Protein AF-A0A9X5X982-F1 (afdb_monomer_lite)

Structure (mmCIF, N/CA/C/O backbone):
data_AF-A0A9X5X982-F1
#
_entry.id   AF-A0A9X5X982-F1
#
loop_
_atom_site.group_PDB
_atom_site.id
_atom_site.type_symbol
_atom_site.label_atom_id
_atom_site.label_alt_id
_atom_site.label_comp_id
_atom_site.label_asym_id
_atom_site.label_entity_id
_atom_site.label_seq_id
_atom_site.pdbx_PDB_ins_code
_atom_site.Cartn_x
_atom_site.Cartn_y
_atom_site.Cartn_z
_atom_site.occupancy
_atom_site.B_iso_or_equiv
_atom_site.auth_seq_id
_atom_site.auth_comp_id
_atom_site.auth_asym_id
_atom_site.auth_atom_id
_atom_site.pdbx_PDB_model_num
ATOM 1 N N . VAL A 1 1 ? -2.974 11.454 -30.178 1.00 49.78 1 VAL A N 1
ATOM 2 C CA . VAL A 1 1 ? -2.370 10.215 -29.616 1.00 49.78 1 VAL A CA 1
ATOM 3 C C . VAL A 1 1 ? -1.979 10.365 -28.136 1.00 49.78 1 VAL A C 1
ATOM 5 O O . VAL A 1 1 ? -2.433 9.548 -27.348 1.00 49.78 1 VAL A O 1
ATOM 8 N N . GLN A 1 2 ? -1.262 11.426 -27.717 1.00 39.47 2 GLN A N 1
ATOM 9 C CA . GLN A 1 2 ? -0.908 11.696 -26.298 1.00 39.47 2 GLN A CA 1
ATOM 10 C C . GLN A 1 2 ? -2.099 11.693 -25.330 1.00 39.47 2 GLN A C 1
ATOM 12 O O . GLN A 1 2 ? -2.073 11.005 -24.313 1.00 39.47 2 GLN A O 1
ATOM 17 N N . ALA A 1 3 ? -3.168 12.420 -25.667 1.00 48.53 3 ALA A N 1
ATOM 18 C CA . ALA A 1 3 ? -4.364 12.490 -24.831 1.00 48.53 3 ALA A CA 1
ATOM 19 C C . ALA A 1 3 ? -5.040 11.118 -24.659 1.00 48.53 3 ALA A C 1
ATOM 21 O O . ALA A 1 3 ? -5.531 10.812 -23.581 1.00 48.53 3 ALA A O 1
ATOM 22 N N . GLY A 1 4 ? -4.995 10.254 -25.680 1.00 51.66 4 GLY A N 1
ATOM 23 C CA . GLY A 1 4 ? -5.588 8.915 -25.629 1.00 51.66 4 GLY A CA 1
ATOM 24 C C . GLY A 1 4 ? -4.894 7.990 -24.630 1.00 51.66 4 GLY A C 1
ATOM 25 O O . GLY A 1 4 ? -5.562 7.221 -23.950 1.00 51.66 4 GLY A O 1
ATOM 26 N N . VAL A 1 5 ? -3.572 8.113 -24.475 1.00 56.22 5 VAL A N 1
ATOM 27 C CA . VAL A 1 5 ? -2.793 7.314 -23.515 1.00 56.22 5 VAL A CA 1
ATOM 28 C C . VAL A 1 5 ? -2.988 7.822 -22.086 1.00 56.22 5 VAL A C 1
ATOM 30 O O . VAL A 1 5 ? -3.159 7.014 -21.180 1.00 56.22 5 VAL A O 1
ATOM 33 N N . TYR A 1 6 ? -3.057 9.142 -21.874 1.00 53.97 6 TYR A N 1
ATOM 34 C CA . TYR A 1 6 ? -3.416 9.708 -20.566 1.00 53.97 6 TYR A CA 1
ATOM 35 C C . TYR A 1 6 ? -4.839 9.336 -20.157 1.00 53.97 6 TYR A C 1
ATOM 37 O O . TYR A 1 6 ? -5.063 8.914 -19.027 1.00 53.97 6 TYR A O 1
ATOM 45 N N . VAL A 1 7 ? -5.792 9.407 -21.085 1.00 57.50 7 VAL A N 1
ATOM 46 C CA . VAL A 1 7 ? -7.167 8.950 -20.867 1.00 57.50 7 VAL A CA 1
ATOM 47 C C . VAL A 1 7 ? -7.182 7.446 -20.577 1.00 57.50 7 VAL A C 1
ATOM 49 O O . VAL A 1 7 ? -7.829 7.036 -19.622 1.00 57.50 7 VAL A O 1
ATOM 52 N N . ALA A 1 8 ? -6.394 6.631 -21.285 1.00 60.47 8 ALA A N 1
ATOM 53 C CA . ALA A 1 8 ? -6.249 5.198 -21.015 1.00 60.47 8 ALA A CA 1
ATOM 54 C C . ALA A 1 8 ? -5.514 4.870 -19.700 1.00 60.47 8 ALA A C 1
ATOM 56 O O . ALA A 1 8 ? -5.702 3.782 -19.168 1.00 60.47 8 ALA A O 1
ATOM 57 N N . LEU A 1 9 ? -4.715 5.785 -19.145 1.00 57.03 9 LEU A N 1
ATOM 58 C CA . LEU A 1 9 ? -4.083 5.662 -17.822 1.00 57.03 9 LEU A CA 1
ATOM 59 C C . LEU A 1 9 ? -5.005 6.139 -16.688 1.00 57.03 9 LEU A C 1
ATOM 61 O O . LEU A 1 9 ? -4.977 5.579 -15.592 1.00 57.03 9 LEU A O 1
ATOM 65 N N . VAL A 1 10 ? -5.848 7.141 -16.951 1.00 58.56 10 VAL A N 1
ATOM 66 C CA . VAL A 1 10 ? -6.726 7.786 -15.961 1.00 58.56 10 VAL A CA 1
ATOM 67 C C . VAL A 1 10 ? -8.108 7.121 -15.876 1.00 58.56 10 VAL A C 1
ATOM 69 O O . VAL A 1 10 ? -8.631 6.963 -14.772 1.00 58.56 10 VAL A O 1
ATOM 72 N N . LEU A 1 11 ? -8.690 6.641 -16.985 1.00 58.00 11 LEU A N 1
ATOM 73 C CA . LEU A 1 11 ? -9.973 5.913 -16.966 1.00 58.00 11 LEU A CA 1
ATOM 74 C C . LEU A 1 11 ? -9.935 4.669 -16.061 1.00 58.00 11 LEU A C 1
ATOM 76 O O . LEU A 1 11 ? -10.863 4.467 -15.274 1.00 58.00 11 LEU A O 1
ATOM 80 N N . PRO A 1 12 ? -8.878 3.836 -16.100 1.00 56.28 12 PRO A N 1
ATOM 81 C CA . PRO A 1 12 ? -8.792 2.671 -15.227 1.00 56.28 12 PRO A CA 1
ATOM 82 C C . PRO A 1 12 ? -8.626 3.051 -13.751 1.00 56.28 12 PRO A C 1
ATOM 84 O O . PRO A 1 12 ? -9.058 2.301 -12.873 1.00 56.28 12 PRO A O 1
ATOM 87 N N . LEU A 1 13 ? -8.066 4.230 -13.445 1.00 54.53 13 LEU A N 1
ATOM 88 C CA . LEU A 1 13 ? -7.945 4.727 -12.071 1.00 54.53 13 LEU A CA 1
ATOM 89 C C . LEU A 1 13 ? -9.313 5.026 -11.432 1.00 54.53 13 LEU A C 1
ATOM 91 O O . LEU A 1 13 ? -9.450 4.843 -10.222 1.00 54.53 13 LEU A O 1
ATOM 95 N N . LEU A 1 14 ? -10.345 5.367 -12.213 1.00 56.81 14 LEU A N 1
ATOM 96 C CA . LEU A 1 14 ? -11.729 5.477 -11.720 1.00 56.81 14 LEU A CA 1
ATOM 97 C C . LEU A 1 14 ? -12.306 4.101 -11.340 1.00 56.81 14 LEU A C 1
ATOM 99 O O . LEU A 1 14 ? -12.974 3.953 -10.312 1.00 56.81 14 LEU A O 1
ATOM 103 N N . TRP A 1 15 ? -11.961 3.051 -12.095 1.00 57.12 15 TRP A N 1
ATOM 104 C CA . TRP A 1 15 ? -12.369 1.669 -11.804 1.00 57.12 15 TRP A CA 1
ATOM 105 C C . TRP A 1 15 ? -11.482 0.931 -10.804 1.00 57.12 15 TRP A C 1
ATOM 107 O O . TRP A 1 15 ? -11.815 -0.190 -10.386 1.00 57.12 15 TRP A O 1
ATOM 117 N N . ARG A 1 16 ? -10.411 1.585 -10.332 1.00 55.75 16 ARG A N 1
ATOM 118 C CA . ARG A 1 16 ? -9.534 1.097 -9.264 1.00 55.75 16 ARG A CA 1
ATOM 119 C C . ARG A 1 16 ? -10.341 0.563 -8.100 1.00 55.75 16 ARG A C 1
ATOM 121 O O . ARG A 1 16 ? -9.916 -0.413 -7.505 1.00 55.75 16 ARG A O 1
ATOM 128 N N . ARG A 1 17 ? -11.492 1.145 -7.741 1.00 56.59 17 ARG A N 1
ATOM 129 C CA . ARG A 1 17 ? -12.330 0.668 -6.623 1.00 56.59 17 ARG A CA 1
ATOM 130 C C . ARG A 1 17 ? -12.980 -0.707 -6.838 1.00 56.59 17 ARG A C 1
ATOM 132 O O . ARG A 1 17 ? -13.124 -1.407 -5.845 1.00 56.59 17 ARG A O 1
ATOM 139 N N . ARG A 1 18 ? -13.281 -1.141 -8.072 1.00 61.06 18 ARG A N 1
ATOM 140 C CA . ARG A 1 18 ? -13.983 -2.422 -8.322 1.00 61.06 18 ARG A CA 1
ATOM 141 C C . ARG A 1 18 ? -13.125 -3.551 -8.903 1.00 61.06 18 ARG A C 1
ATOM 143 O O . ARG A 1 18 ? -13.415 -4.707 -8.620 1.00 61.06 18 ARG A O 1
ATOM 150 N N . ARG A 1 19 ? -12.086 -3.265 -9.700 1.00 65.31 19 ARG A N 1
ATOM 151 C CA . ARG A 1 19 ? -11.276 -4.306 -10.384 1.00 65.31 19 ARG A CA 1
ATOM 152 C C . ARG A 1 19 ? -9.763 -3.988 -10.342 1.00 65.31 19 ARG A C 1
ATOM 154 O O . ARG A 1 19 ? -9.154 -3.769 -11.385 1.00 65.31 19 ARG A O 1
ATOM 161 N N . PRO A 1 20 ? -9.125 -3.966 -9.156 1.00 65.69 20 PRO A N 1
ATOM 162 C CA . PRO A 1 20 ? -7.722 -3.549 -8.995 1.00 65.69 20 PRO A CA 1
ATOM 163 C C . PRO A 1 20 ? -6.721 -4.377 -9.814 1.00 65.69 20 PRO A C 1
ATOM 165 O O . PRO A 1 20 ? -5.728 -3.834 -10.279 1.00 65.69 20 PRO A O 1
ATOM 168 N N . VAL A 1 21 ? -6.994 -5.670 -10.019 1.00 66.00 21 VAL A N 1
ATOM 169 C CA . VAL A 1 21 ? -6.117 -6.573 -10.783 1.00 66.00 21 VAL A CA 1
ATOM 170 C C . VAL A 1 21 ? -6.161 -6.275 -12.285 1.00 66.00 21 VAL A C 1
ATOM 172 O O . VAL A 1 21 ? -5.119 -6.283 -12.926 1.00 66.00 21 VAL A O 1
ATOM 175 N N . LEU A 1 22 ? -7.335 -5.948 -12.844 1.00 66.31 22 LEU A N 1
ATOM 176 C CA . LEU A 1 22 ? -7.454 -5.578 -14.263 1.00 66.31 22 LEU A CA 1
ATOM 177 C C . LEU A 1 22 ? -6.737 -4.261 -14.556 1.00 66.31 22 LEU A C 1
ATOM 179 O O . LEU A 1 22 ? -6.032 -4.153 -15.551 1.00 66.31 22 LEU A O 1
ATOM 183 N N . VAL A 1 23 ? -6.877 -3.277 -13.664 1.00 68.25 23 VAL A N 1
ATOM 184 C CA . VAL A 1 23 ? -6.164 -1.996 -13.777 1.00 68.25 23 VAL A CA 1
ATOM 185 C C . VAL A 1 23 ? -4.657 -2.220 -13.727 1.00 68.25 23 VAL A C 1
ATOM 187 O O . VAL A 1 23 ? -3.927 -1.639 -14.522 1.00 68.25 23 VAL A O 1
ATOM 190 N N . ALA A 1 24 ? -4.194 -3.102 -12.839 1.00 69.06 24 ALA A N 1
ATOM 191 C CA . ALA A 1 24 ? -2.788 -3.460 -12.782 1.00 69.06 24 ALA A CA 1
ATOM 192 C C . ALA A 1 24 ? -2.301 -4.119 -14.072 1.00 69.06 24 ALA A C 1
ATOM 194 O O . ALA A 1 24 ? -1.297 -3.685 -14.622 1.00 69.06 24 ALA A O 1
ATOM 195 N N . ALA A 1 25 ? -3.044 -5.101 -14.588 1.00 71.56 25 ALA A N 1
ATOM 196 C CA . ALA A 1 25 ? -2.713 -5.771 -15.839 1.00 71.56 25 ALA A CA 1
ATOM 197 C C . ALA A 1 25 ? -2.653 -4.787 -17.018 1.00 71.56 25 ALA A C 1
ATOM 199 O O . ALA A 1 25 ? -1.708 -4.839 -17.796 1.00 71.56 25 ALA A O 1
ATOM 200 N N . LEU A 1 26 ? -3.604 -3.851 -17.117 1.00 73.50 26 LEU A N 1
ATOM 201 C CA . LEU A 1 26 ? -3.623 -2.828 -18.166 1.00 73.50 26 LEU A CA 1
ATOM 202 C C . LEU A 1 26 ? -2.443 -1.859 -18.062 1.00 73.50 26 LEU A C 1
ATOM 204 O O . LEU A 1 26 ? -1.819 -1.557 -19.073 1.00 73.50 26 LEU A O 1
ATOM 208 N N . VAL A 1 27 ? -2.105 -1.392 -16.858 1.00 70.69 27 VAL A N 1
ATOM 209 C CA . VAL A 1 27 ? -0.958 -0.492 -16.654 1.00 70.69 27 VAL A CA 1
ATOM 210 C C . VAL A 1 27 ? 0.360 -1.217 -16.919 1.00 70.69 27 VAL A C 1
ATOM 212 O O . VAL A 1 27 ? 1.247 -0.651 -17.551 1.00 70.69 27 VAL A O 1
ATOM 215 N N . THR A 1 28 ? 0.485 -2.479 -16.503 1.00 72.75 28 THR A N 1
ATOM 216 C CA . THR A 1 28 ? 1.645 -3.311 -16.843 1.00 72.75 28 THR A CA 1
ATOM 217 C C . THR A 1 28 ? 1.727 -3.539 -18.354 1.00 72.75 28 THR A C 1
ATOM 219 O O . THR A 1 28 ? 2.796 -3.366 -18.927 1.00 72.75 28 THR A O 1
ATOM 222 N N . ALA A 1 29 ? 0.617 -3.841 -19.031 1.00 75.00 29 ALA A N 1
ATOM 223 C CA . ALA A 1 29 ? 0.590 -4.006 -20.483 1.00 75.00 29 ALA A CA 1
ATOM 224 C C . ALA A 1 29 ? 0.945 -2.707 -21.224 1.00 75.00 29 ALA A C 1
ATOM 226 O O . ALA A 1 29 ? 1.723 -2.740 -22.171 1.00 75.00 29 ALA A O 1
ATOM 227 N N . ALA A 1 30 ? 0.442 -1.557 -20.768 1.00 72.31 30 ALA A N 1
ATOM 228 C CA . ALA A 1 30 ? 0.783 -0.250 -21.326 1.00 72.31 30 ALA A CA 1
ATOM 229 C C . ALA A 1 30 ? 2.271 0.089 -21.134 1.00 72.31 30 ALA A C 1
ATOM 231 O O . ALA A 1 30 ? 2.897 0.631 -22.043 1.00 72.31 30 ALA A O 1
ATOM 232 N N . PHE A 1 31 ? 2.851 -0.279 -19.987 1.00 72.69 31 PHE A N 1
ATOM 233 C CA . PHE A 1 31 ? 4.284 -0.139 -19.721 1.00 72.69 31 PHE A CA 1
ATOM 234 C C . PHE A 1 31 ? 5.127 -0.961 -20.709 1.00 72.69 31 PHE A C 1
ATOM 236 O O . PHE A 1 31 ? 6.076 -0.446 -21.297 1.00 72.69 31 PHE A O 1
ATOM 243 N N . TRP A 1 32 ? 4.728 -2.208 -20.971 1.00 71.81 32 TRP A N 1
ATOM 244 C CA . TRP A 1 32 ? 5.364 -3.056 -21.983 1.00 71.81 32 TRP A CA 1
ATOM 245 C C . TRP A 1 32 ? 5.145 -2.547 -23.416 1.00 71.81 32 TRP A C 1
ATOM 247 O O . TRP A 1 32 ? 6.067 -2.569 -24.225 1.00 71.81 32 TRP A O 1
ATOM 257 N N . ALA A 1 33 ? 3.958 -2.039 -23.748 1.00 73.06 33 ALA A N 1
ATOM 258 C CA . ALA A 1 33 ? 3.675 -1.482 -25.071 1.00 73.06 33 ALA A CA 1
ATOM 259 C C . ALA A 1 33 ? 4.514 -0.225 -25.360 1.00 73.06 33 ALA A C 1
ATOM 261 O O . ALA A 1 33 ? 4.995 -0.048 -26.479 1.00 73.06 33 ALA A O 1
ATOM 262 N N . GLN A 1 34 ? 4.741 0.620 -24.348 1.00 69.00 34 GLN A N 1
ATOM 263 C CA . GLN A 1 34 ? 5.656 1.758 -24.452 1.00 69.00 34 GLN A CA 1
ATOM 264 C C . GLN A 1 34 ? 7.089 1.296 -24.746 1.00 69.00 34 GLN A C 1
ATOM 266 O O . GLN A 1 34 ? 7.767 1.908 -25.570 1.00 69.00 34 GLN A O 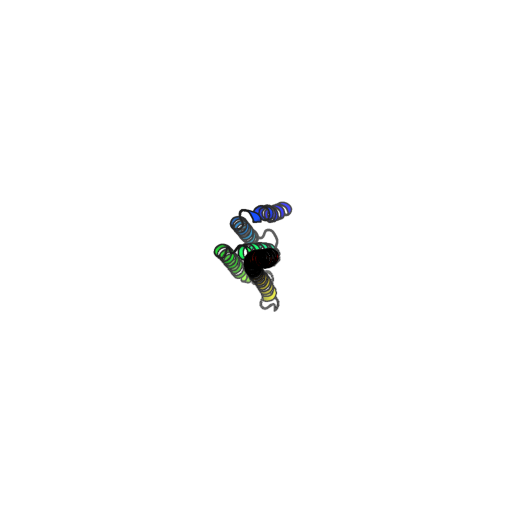1
ATOM 271 N N . TYR A 1 35 ? 7.522 0.217 -24.090 1.00 64.94 35 TYR A N 1
ATOM 272 C CA . TYR A 1 35 ? 8.841 -0.374 -24.276 1.00 64.94 35 TYR A CA 1
ATOM 273 C C . TYR A 1 35 ? 9.044 -0.920 -25.697 1.00 64.94 35 TYR A C 1
ATOM 275 O O . TYR A 1 35 ? 10.001 -0.536 -26.366 1.00 64.94 35 TYR A O 1
ATOM 283 N N . LEU A 1 36 ? 8.130 -1.775 -26.177 1.00 67.25 36 LEU A N 1
ATOM 284 C CA . LEU A 1 36 ? 8.255 -2.416 -27.493 1.00 67.25 36 LEU A CA 1
ATOM 285 C C . LEU A 1 36 ? 8.018 -1.458 -28.665 1.00 67.25 36 LEU A C 1
ATOM 287 O O . LEU A 1 36 ? 8.596 -1.648 -29.728 1.00 67.25 36 LEU A O 1
ATOM 291 N N . GLY A 1 37 ? 7.146 -0.462 -28.507 1.00 63.44 37 GLY A N 1
ATOM 292 C CA . GLY A 1 37 ? 6.733 0.384 -29.626 1.00 63.44 37 GLY A CA 1
ATOM 293 C C . GLY A 1 37 ? 7.662 1.562 -29.928 1.00 63.44 37 GLY A C 1
ATOM 294 O O . GLY A 1 37 ? 7.394 2.280 -30.885 1.00 63.44 37 GLY A O 1
ATOM 295 N N . HIS A 1 38 ? 8.682 1.829 -29.098 1.00 61.84 38 HIS A N 1
ATOM 296 C CA . HIS A 1 38 ? 9.561 3.014 -29.193 1.00 61.84 38 HIS A CA 1
ATOM 297 C C . HIS A 1 38 ? 8.822 4.362 -29.372 1.00 61.84 38 HIS A C 1
ATOM 299 O O . HIS A 1 38 ? 9.407 5.361 -29.782 1.00 61.84 38 HIS A O 1
ATOM 305 N N . VAL A 1 39 ? 7.533 4.420 -29.012 1.00 54.06 39 VAL A N 1
ATOM 306 C CA . VAL A 1 39 ? 6.595 5.476 -29.439 1.00 54.06 39 VAL A CA 1
ATOM 307 C C . VAL A 1 39 ? 6.935 6.859 -28.855 1.00 54.06 39 VAL A C 1
ATOM 309 O O . VAL A 1 39 ? 6.443 7.868 -29.348 1.00 54.06 39 VAL A O 1
ATOM 312 N N . TRP A 1 40 ? 7.770 6.935 -27.811 1.00 50.38 40 TRP A N 1
ATOM 313 C CA . TRP A 1 40 ? 7.945 8.157 -27.009 1.00 50.38 40 TRP A CA 1
ATOM 314 C C . TRP A 1 40 ? 9.388 8.578 -26.742 1.00 50.38 40 TRP A C 1
ATOM 316 O O . TRP A 1 40 ? 9.606 9.405 -25.860 1.00 50.38 40 TRP A O 1
ATOM 326 N N . GLY A 1 41 ? 10.367 8.020 -27.458 1.00 51.06 41 GLY A N 1
ATOM 327 C CA . GLY A 1 41 ? 11.766 8.159 -27.058 1.00 51.06 41 GLY A CA 1
ATOM 328 C C . GLY A 1 41 ? 12.011 7.482 -25.704 1.00 51.06 41 GLY A C 1
ATOM 329 O O . GLY A 1 41 ? 11.123 7.352 -24.858 1.00 51.06 41 GLY A O 1
ATOM 330 N N . GLN A 1 42 ? 13.211 6.967 -25.488 1.00 55.19 42 GLN A N 1
ATOM 331 C CA . GLN A 1 42 ? 13.532 6.215 -24.278 1.00 55.19 42 GLN A CA 1
ATOM 332 C C . GLN A 1 42 ? 13.767 7.136 -23.063 1.00 55.19 42 GLN A C 1
ATOM 334 O O . GLN A 1 42 ? 14.783 7.020 -22.382 1.00 55.19 42 GLN A O 1
ATOM 339 N N . GLU A 1 43 ? 12.849 8.075 -22.789 1.00 54.31 43 GLU A N 1
ATOM 340 C CA . GLU A 1 43 ? 12.910 8.922 -21.596 1.00 54.31 43 GLU A CA 1
ATOM 341 C C . GLU A 1 43 ? 12.633 8.077 -20.342 1.00 54.31 43 GLU A C 1
ATOM 343 O O . GLU A 1 43 ? 11.507 7.593 -20.145 1.00 54.31 43 GLU A O 1
ATOM 348 N N . PRO A 1 44 ? 13.631 7.896 -19.464 1.00 54.25 44 PRO A N 1
ATOM 349 C CA . PRO A 1 44 ? 13.474 7.041 -18.304 1.00 54.25 44 PRO A CA 1
ATOM 350 C C . PRO A 1 44 ? 12.483 7.638 -17.294 1.00 54.25 44 PRO A C 1
ATOM 352 O O . PRO A 1 44 ? 12.531 8.822 -16.975 1.00 54.25 44 PRO A O 1
ATOM 355 N N . GLY A 1 45 ? 11.606 6.803 -16.726 1.00 58.12 45 GLY A N 1
ATOM 356 C CA . GLY A 1 45 ? 10.882 7.124 -15.486 1.00 58.12 45 GLY A CA 1
ATOM 357 C C . GLY A 1 45 ? 9.404 7.517 -15.612 1.00 58.12 45 GLY A C 1
ATOM 358 O O . GLY A 1 45 ? 8.670 7.358 -14.637 1.00 58.12 45 GLY A O 1
ATOM 359 N N . ARG A 1 46 ? 8.899 7.919 -16.788 1.00 62.78 46 ARG A N 1
ATOM 360 C CA . ARG A 1 46 ? 7.476 8.313 -16.937 1.00 62.78 46 ARG A CA 1
ATOM 361 C C . ARG A 1 46 ? 6.496 7.171 -16.633 1.00 62.78 46 ARG A C 1
ATOM 363 O O . ARG A 1 46 ? 5.489 7.378 -15.959 1.00 62.78 46 ARG A O 1
ATOM 370 N N . GLY A 1 47 ? 6.819 5.952 -17.065 1.00 65.69 47 GLY A N 1
ATOM 371 C CA . GLY A 1 47 ? 6.017 4.759 -16.768 1.00 65.69 47 GLY A CA 1
ATOM 372 C C . GLY A 1 47 ? 6.145 4.265 -15.320 1.00 65.69 47 GLY A C 1
ATOM 373 O O . GLY A 1 47 ? 5.241 3.599 -14.814 1.00 65.69 47 GLY A O 1
ATOM 374 N N . ALA A 1 48 ? 7.229 4.623 -14.622 1.00 67.81 48 ALA A N 1
ATOM 375 C CA . ALA A 1 48 ? 7.516 4.131 -13.274 1.00 67.81 48 ALA A CA 1
ATOM 376 C C . ALA A 1 48 ? 6.531 4.676 -12.230 1.00 67.81 48 ALA A C 1
ATOM 378 O O . ALA A 1 48 ? 6.130 3.946 -11.327 1.00 67.81 48 ALA A O 1
ATOM 379 N N . VAL A 1 49 ? 6.081 5.926 -12.380 1.00 67.50 49 VAL A N 1
ATOM 380 C CA . VAL A 1 49 ? 5.114 6.553 -11.461 1.00 67.50 49 VAL A CA 1
ATOM 381 C C . VAL A 1 49 ? 3.753 5.856 -11.527 1.00 67.50 49 VAL A C 1
ATOM 383 O O . VAL A 1 49 ? 3.161 5.541 -10.493 1.00 67.50 49 VAL A O 1
ATOM 386 N N . ALA A 1 50 ? 3.271 5.555 -12.736 1.00 69.06 50 ALA A N 1
ATOM 387 C CA . ALA A 1 50 ? 2.027 4.812 -12.926 1.00 69.06 50 ALA A CA 1
ATOM 388 C C . ALA A 1 50 ? 2.123 3.396 -12.340 1.00 69.06 50 ALA A C 1
ATOM 390 O O . ALA A 1 50 ? 1.199 2.931 -11.664 1.00 69.06 50 ALA A O 1
ATOM 391 N N . LEU A 1 51 ? 3.268 2.737 -12.539 1.00 72.69 51 LEU A N 1
ATOM 392 C CA . LEU A 1 51 ? 3.522 1.409 -11.995 1.00 72.69 51 LEU A CA 1
ATOM 393 C C . LEU A 1 51 ? 3.571 1.415 -10.459 1.00 72.69 51 LEU A C 1
ATOM 395 O O . LEU A 1 51 ? 2.952 0.566 -9.819 1.00 72.69 51 LEU A O 1
ATOM 399 N N . ALA A 1 52 ? 4.237 2.406 -9.863 1.00 74.31 52 ALA A N 1
ATOM 400 C CA . ALA A 1 52 ? 4.301 2.597 -8.417 1.00 74.31 52 ALA A CA 1
ATOM 401 C C . ALA A 1 52 ? 2.911 2.845 -7.808 1.00 74.31 52 ALA A C 1
ATOM 403 O O . ALA A 1 52 ? 2.565 2.250 -6.787 1.00 74.31 52 ALA A O 1
ATOM 404 N N . ALA A 1 53 ? 2.071 3.657 -8.459 1.00 73.12 53 ALA A N 1
ATOM 405 C CA . ALA A 1 53 ? 0.704 3.917 -8.008 1.00 73.12 53 ALA A CA 1
ATOM 406 C C . ALA A 1 53 ? -0.175 2.650 -8.023 1.00 73.12 53 ALA A C 1
ATOM 408 O O . ALA A 1 53 ? -0.966 2.411 -7.098 1.00 73.12 53 ALA A O 1
ATOM 409 N N . VAL A 1 54 ? -0.030 1.814 -9.055 1.00 76.38 54 VAL A N 1
ATOM 410 C CA . VAL A 1 54 ? -0.691 0.504 -9.133 1.00 76.38 54 VAL A CA 1
ATOM 411 C C . VAL A 1 54 ? -0.176 -0.428 -8.046 1.00 76.38 54 VAL A C 1
ATOM 413 O O . VAL A 1 54 ? -0.981 -1.042 -7.343 1.00 76.38 54 VAL A O 1
ATOM 416 N N . LEU A 1 55 ? 1.141 -0.497 -7.863 1.00 78.94 55 LEU A N 1
ATOM 417 C CA . LEU A 1 55 ? 1.759 -1.378 -6.885 1.00 78.94 55 LEU A CA 1
ATOM 418 C C . LEU A 1 55 ? 1.295 -1.052 -5.464 1.00 78.94 55 LEU A C 1
ATOM 420 O O . LEU A 1 55 ? 0.788 -1.936 -4.774 1.00 78.94 55 LEU A O 1
ATOM 424 N N . ALA A 1 56 ? 1.353 0.226 -5.077 1.00 75.38 56 ALA A N 1
ATOM 425 C CA . ALA A 1 56 ? 0.843 0.712 -3.797 1.00 75.38 56 ALA A CA 1
ATOM 426 C C . ALA A 1 56 ? -0.646 0.374 -3.606 1.00 75.38 56 ALA A C 1
ATOM 428 O O . ALA A 1 56 ? -1.107 0.074 -2.508 1.00 75.38 56 ALA A O 1
ATOM 429 N N . THR A 1 57 ? -1.433 0.387 -4.682 1.00 76.62 57 THR A N 1
ATOM 430 C CA . THR A 1 57 ? -2.850 0.021 -4.612 1.00 76.62 57 THR A CA 1
ATOM 431 C C . THR A 1 57 ? -3.052 -1.472 -4.342 1.00 76.62 57 THR A C 1
ATOM 433 O O . THR A 1 57 ? -3.933 -1.835 -3.557 1.00 76.62 57 THR A O 1
ATOM 436 N N . LEU A 1 58 ? -2.274 -2.341 -4.991 1.00 77.75 58 LEU A N 1
ATOM 437 C CA . LEU A 1 58 ? -2.377 -3.793 -4.831 1.00 77.75 58 LEU A CA 1
ATOM 438 C C . LEU A 1 58 ? -1.928 -4.244 -3.438 1.00 77.75 58 LEU A C 1
ATOM 440 O O . LEU A 1 58 ? -2.604 -5.074 -2.824 1.00 77.75 58 LEU A O 1
ATOM 444 N N . THR A 1 59 ? -0.844 -3.663 -2.921 1.00 78.06 59 THR A N 1
ATOM 445 C CA . THR A 1 59 ? -0.309 -3.957 -1.583 1.00 78.06 59 THR A CA 1
ATOM 446 C C . THR A 1 59 ? -1.262 -3.495 -0.482 1.00 78.06 59 THR A C 1
ATOM 448 O O . THR A 1 59 ? -1.615 -4.292 0.387 1.00 78.06 59 THR A O 1
ATOM 451 N N . VAL A 1 60 ? -1.819 -2.279 -0.580 1.00 75.12 60 VAL A N 1
ATOM 452 C CA . VAL A 1 60 ? -2.837 -1.779 0.370 1.00 75.12 60 VAL A CA 1
ATOM 453 C C . VAL A 1 60 ? -4.079 -2.675 0.414 1.00 75.12 60 VAL A C 1
ATOM 455 O O . VAL A 1 60 ? -4.719 -2.796 1.458 1.00 75.12 60 VAL A O 1
ATOM 458 N N . ARG A 1 61 ? -4.436 -3.321 -0.702 1.00 77.56 61 ARG A N 1
ATOM 459 C CA . ARG A 1 61 ? -5.567 -4.262 -0.767 1.00 77.56 61 ARG A CA 1
ATOM 460 C C . ARG A 1 61 ? -5.224 -5.698 -0.389 1.00 77.56 61 ARG A C 1
ATOM 462 O O . ARG A 1 61 ? -6.115 -6.539 -0.400 1.00 77.56 61 ARG A O 1
ATOM 469 N N . GLY A 1 62 ? -3.966 -5.990 -0.068 1.00 75.62 62 GLY A N 1
ATOM 470 C CA . GLY A 1 62 ? -3.522 -7.337 0.285 1.00 75.62 62 GLY A CA 1
ATOM 471 C C . GLY A 1 62 ? -3.498 -8.319 -0.891 1.00 75.62 62 GLY A C 1
ATOM 472 O O . GLY A 1 62 ? -3.448 -9.528 -0.675 1.00 75.62 62 GLY A O 1
ATOM 473 N N . LEU A 1 63 ? -3.509 -7.838 -2.139 1.00 78.69 63 LEU A N 1
ATOM 474 C CA . LEU A 1 63 ? -3.472 -8.674 -3.343 1.00 78.69 63 LEU A CA 1
ATOM 475 C C . LEU A 1 63 ? -2.034 -9.112 -3.658 1.00 78.69 63 LEU A C 1
ATOM 477 O O . LEU A 1 63 ? -1.473 -8.754 -4.693 1.00 78.69 63 LEU A O 1
ATOM 481 N N . ARG A 1 64 ? -1.436 -9.903 -2.757 1.00 76.00 64 ARG A N 1
ATOM 482 C CA . ARG A 1 64 ? -0.007 -10.275 -2.781 1.00 76.00 64 ARG A CA 1
ATOM 483 C C . ARG A 1 64 ? 0.448 -10.892 -4.101 1.00 76.00 64 ARG A C 1
ATOM 485 O O . ARG A 1 64 ? 1.493 -10.513 -4.607 1.00 76.00 64 ARG A O 1
ATOM 492 N N . ARG A 1 65 ? -0.349 -11.799 -4.679 1.00 74.56 65 ARG A N 1
ATOM 493 C CA . ARG A 1 65 ? -0.021 -12.459 -5.958 1.00 74.56 65 ARG A CA 1
ATOM 494 C C . ARG A 1 65 ? 0.046 -11.465 -7.116 1.00 74.56 65 ARG A C 1
ATOM 496 O O . ARG A 1 65 ? 0.988 -11.502 -7.893 1.00 74.56 65 ARG A O 1
ATOM 503 N N . ALA A 1 66 ? -0.929 -10.559 -7.201 1.00 74.00 66 ALA A N 1
ATOM 504 C CA . ALA A 1 66 ? -0.956 -9.536 -8.241 1.00 74.00 66 ALA A CA 1
ATOM 505 C C . ALA A 1 66 ? 0.181 -8.525 -8.048 1.00 74.00 66 ALA A C 1
ATOM 507 O O . ALA A 1 66 ? 0.854 -8.185 -9.010 1.00 74.00 66 ALA A O 1
ATOM 508 N N . ALA A 1 67 ? 0.433 -8.095 -6.807 1.00 75.25 67 ALA A N 1
ATOM 509 C CA . ALA A 1 67 ? 1.534 -7.191 -6.494 1.00 75.25 67 ALA A CA 1
ATOM 510 C C . ALA A 1 67 ? 2.893 -7.821 -6.846 1.00 75.25 67 ALA A C 1
ATOM 512 O O . ALA A 1 67 ? 3.709 -7.183 -7.504 1.00 75.25 67 ALA A O 1
ATOM 513 N N . ALA A 1 68 ? 3.108 -9.088 -6.473 1.00 75.12 68 ALA A N 1
ATOM 514 C CA . ALA A 1 68 ? 4.315 -9.834 -6.814 1.00 75.12 68 ALA A CA 1
ATOM 515 C C . ALA A 1 68 ? 4.482 -9.976 -8.333 1.00 75.12 68 ALA A C 1
ATOM 517 O O . ALA A 1 68 ? 5.563 -9.712 -8.846 1.00 75.12 68 ALA A O 1
ATOM 518 N N . LEU A 1 69 ? 3.411 -10.311 -9.061 1.00 76.62 69 LEU A N 1
ATOM 519 C CA . LEU A 1 69 ? 3.449 -10.405 -10.520 1.00 76.62 69 LEU A CA 1
ATOM 520 C C . LEU A 1 69 ? 3.815 -9.059 -11.161 1.00 76.62 69 LEU A C 1
ATOM 522 O O . LEU A 1 69 ? 4.674 -9.018 -12.034 1.00 76.62 69 LEU A O 1
ATOM 526 N N . THR A 1 70 ? 3.227 -7.952 -10.695 1.00 75.94 70 THR A N 1
ATOM 527 C CA . THR A 1 70 ? 3.570 -6.607 -11.179 1.00 75.94 70 THR A CA 1
ATOM 528 C C . THR A 1 70 ? 5.041 -6.274 -10.925 1.00 75.94 70 THR A C 1
ATOM 530 O O . THR A 1 70 ? 5.690 -5.742 -11.821 1.00 75.94 70 THR A O 1
ATOM 533 N N . VAL A 1 71 ? 5.588 -6.618 -9.753 1.00 77.44 71 VAL A N 1
ATOM 534 C CA . VAL A 1 71 ? 7.015 -6.412 -9.438 1.00 77.44 71 VAL A CA 1
ATOM 535 C C . VAL A 1 71 ? 7.911 -7.260 -10.333 1.00 77.44 71 VAL A C 1
ATOM 537 O O . VAL A 1 71 ? 8.873 -6.736 -10.884 1.00 77.44 71 VAL A O 1
ATOM 540 N N . VAL A 1 72 ? 7.588 -8.541 -10.523 1.00 81.00 72 VAL A N 1
ATOM 541 C CA . VAL A 1 72 ? 8.361 -9.439 -11.393 1.00 81.00 72 VAL A CA 1
ATOM 542 C C . VAL A 1 72 ? 8.345 -8.930 -12.833 1.00 81.00 72 VAL A C 1
ATOM 544 O O . VAL A 1 72 ? 9.402 -8.793 -13.440 1.00 81.00 72 VAL A O 1
ATOM 547 N N . CYS A 1 73 ? 7.177 -8.563 -13.366 1.00 80.00 73 CYS A N 1
ATOM 548 C CA . CYS A 1 73 ? 7.068 -7.986 -14.706 1.00 80.00 73 CYS A CA 1
ATOM 549 C C . CYS A 1 73 ? 7.862 -6.679 -14.844 1.00 80.00 73 CYS A C 1
ATOM 551 O O . CYS A 1 73 ? 8.499 -6.466 -15.874 1.00 80.00 73 CYS A O 1
ATOM 553 N N . ALA A 1 74 ? 7.849 -5.822 -13.819 1.00 77.81 74 ALA A N 1
ATOM 554 C CA . ALA A 1 74 ? 8.637 -4.593 -13.794 1.00 77.81 74 ALA A CA 1
ATOM 555 C C . ALA A 1 74 ? 10.140 -4.885 -13.817 1.00 77.81 74 ALA A C 1
ATOM 557 O O . ALA A 1 74 ? 10.869 -4.305 -14.616 1.00 77.81 74 ALA A O 1
ATOM 558 N N . ALA A 1 75 ? 10.590 -5.805 -12.961 1.00 80.31 75 ALA A N 1
ATOM 559 C CA . ALA A 1 75 ? 11.989 -6.186 -12.833 1.00 80.31 75 ALA A CA 1
ATOM 560 C C . ALA A 1 75 ? 12.520 -6.805 -14.129 1.00 80.31 75 ALA A C 1
ATOM 562 O O . ALA A 1 75 ? 13.589 -6.416 -14.589 1.00 80.31 75 ALA A O 1
ATOM 563 N N . VAL A 1 76 ? 11.751 -7.703 -14.755 1.00 81.75 76 VAL A N 1
ATOM 564 C CA . VAL A 1 76 ? 12.098 -8.297 -16.054 1.00 81.75 76 VAL A CA 1
ATOM 565 C C . VAL A 1 76 ? 12.206 -7.218 -17.128 1.00 81.75 76 VAL A C 1
ATOM 567 O O . VAL A 1 76 ? 13.193 -7.187 -17.856 1.00 81.75 76 VAL A O 1
ATOM 570 N N . CYS A 1 77 ? 11.243 -6.296 -17.201 1.00 79.06 77 CYS A N 1
ATOM 571 C CA . CYS A 1 77 ? 11.295 -5.211 -18.178 1.00 79.06 77 CYS A CA 1
ATOM 572 C C . CYS A 1 77 ? 12.532 -4.324 -17.974 1.00 79.06 77 CYS A C 1
ATOM 574 O O . CYS A 1 77 ? 13.231 -4.026 -18.936 1.00 79.06 77 CYS A O 1
ATOM 576 N N . VAL A 1 78 ? 12.836 -3.936 -16.730 1.00 75.00 78 VAL A N 1
ATOM 577 C CA . VAL A 1 78 ? 14.024 -3.134 -16.399 1.00 75.00 78 VAL A CA 1
ATOM 578 C C . VAL A 1 78 ? 15.310 -3.886 -16.755 1.00 75.00 78 VAL A C 1
ATOM 580 O O . VAL A 1 78 ? 16.196 -3.307 -17.378 1.00 75.00 78 VAL A O 1
ATOM 583 N N . LEU A 1 79 ? 15.403 -5.177 -16.427 1.00 78.25 79 LEU A N 1
ATOM 584 C CA . LEU A 1 79 ? 16.580 -6.002 -16.702 1.00 78.25 79 L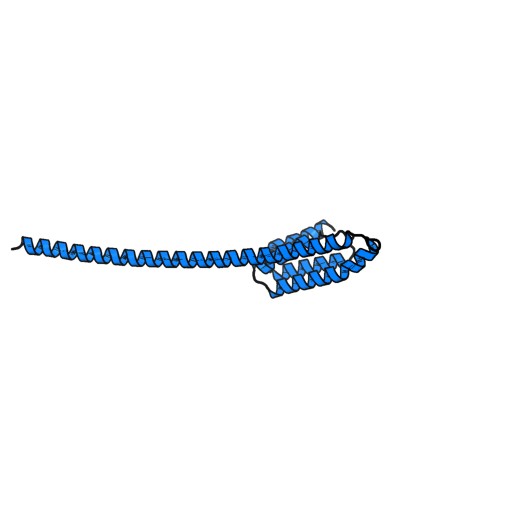EU A CA 1
ATOM 585 C C . LEU A 1 79 ? 16.856 -6.151 -18.204 1.00 78.25 79 LEU A C 1
ATOM 587 O O . LEU A 1 79 ? 18.008 -6.081 -18.622 1.00 78.25 79 LEU A O 1
ATOM 591 N N . LEU A 1 80 ? 15.807 -6.327 -19.013 1.00 77.62 80 LEU A N 1
ATOM 592 C CA . LEU A 1 80 ? 15.923 -6.410 -20.471 1.00 77.62 80 LEU A CA 1
ATOM 593 C C . LEU A 1 80 ? 1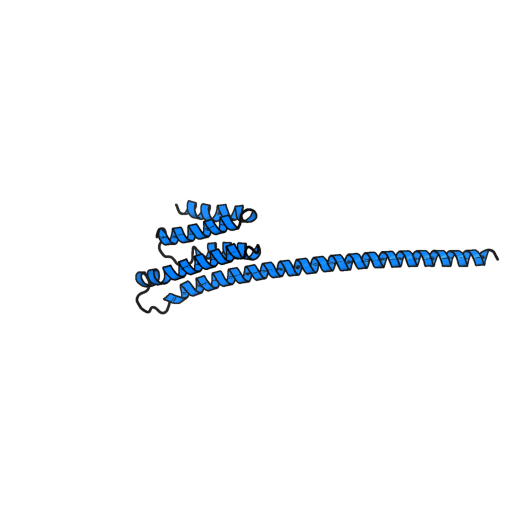6.250 -5.052 -21.106 1.00 77.62 80 LEU A C 1
ATOM 595 O O . LEU A 1 80 ? 16.928 -5.003 -22.132 1.00 77.62 80 LEU A O 1
ATOM 599 N N . TRP A 1 81 ? 15.796 -3.958 -20.489 1.00 75.19 81 TRP A N 1
ATOM 600 C CA . TRP A 1 81 ? 15.987 -2.606 -21.005 1.00 75.19 81 TRP A CA 1
ATOM 601 C C . TRP A 1 81 ? 17.390 -2.055 -20.809 1.00 75.19 81 TRP A C 1
ATOM 603 O O . TRP A 1 81 ? 17.954 -1.479 -21.738 1.00 75.19 81 TRP A O 1
ATOM 613 N N . ILE A 1 82 ? 17.939 -2.201 -19.596 1.00 73.81 82 ILE A N 1
ATOM 614 C CA . ILE A 1 82 ? 19.192 -1.549 -19.185 1.00 73.81 82 ILE A CA 1
ATOM 615 C C . ILE A 1 82 ? 20.310 -1.748 -20.227 1.00 73.81 82 ILE A C 1
ATOM 617 O O . ILE A 1 82 ? 20.932 -0.752 -20.599 1.00 73.81 82 ILE A O 1
ATOM 621 N N . PRO A 1 83 ? 20.548 -2.960 -20.771 1.00 73.81 83 PRO A N 1
ATOM 622 C CA . PRO A 1 83 ? 21.618 -3.179 -21.744 1.00 73.81 83 PRO A CA 1
ATOM 623 C C . PRO A 1 83 ? 21.355 -2.549 -23.118 1.00 73.81 83 PRO A C 1
ATOM 625 O O . PRO A 1 83 ? 22.301 -2.237 -23.839 1.00 73.81 83 PRO A O 1
ATOM 628 N N . ALA A 1 84 ? 20.092 -2.415 -23.534 1.00 74.56 84 ALA A N 1
ATOM 629 C CA . ALA A 1 84 ? 19.735 -1.752 -24.790 1.00 74.56 84 ALA A CA 1
ATOM 630 C C . ALA A 1 84 ? 19.915 -0.235 -24.658 1.00 74.56 84 ALA A C 1
ATOM 632 O O . ALA A 1 84 ? 20.618 0.376 -25.456 1.00 74.56 84 ALA A O 1
ATOM 633 N N . TRP A 1 85 ? 19.388 0.338 -23.575 1.00 72.38 85 TRP A N 1
ATOM 634 C CA . TRP A 1 85 ? 19.512 1.762 -23.281 1.00 72.38 85 TRP A CA 1
ATOM 635 C C . TRP A 1 85 ? 20.968 2.207 -23.091 1.00 72.38 85 TRP A C 1
ATOM 637 O O . TRP A 1 85 ? 21.373 3.241 -23.619 1.00 72.38 85 TRP A O 1
ATOM 647 N N . GLN A 1 86 ? 21.782 1.408 -22.390 1.00 71.12 86 GLN A N 1
ATOM 648 C CA . GLN A 1 86 ? 23.213 1.683 -22.233 1.00 71.12 86 GLN A CA 1
ATOM 649 C C . GLN A 1 86 ? 23.925 1.756 -23.585 1.00 71.12 86 GLN A C 1
ATOM 651 O O . GLN A 1 86 ? 24.652 2.706 -23.830 1.00 71.12 86 GLN A O 1
ATOM 656 N N . ARG A 1 87 ? 23.679 0.804 -24.493 1.00 71.12 87 ARG A N 1
ATOM 657 C CA . ARG A 1 87 ? 24.324 0.788 -25.817 1.00 71.12 87 ARG A CA 1
ATOM 658 C C . ARG A 1 87 ? 23.985 2.006 -26.676 1.00 71.12 87 ARG A C 1
ATOM 660 O O . ARG A 1 87 ? 24.812 2.417 -27.480 1.00 71.12 87 ARG A O 1
ATOM 667 N N . GLU A 1 88 ? 22.784 2.546 -26.518 1.00 71.19 88 GLU A N 1
ATOM 668 C CA . GLU A 1 88 ? 22.218 3.550 -27.420 1.00 71.19 88 GLU A CA 1
ATOM 669 C C . GLU A 1 88 ? 22.413 4.992 -26.918 1.00 71.19 88 GLU A C 1
ATOM 671 O O . GLU A 1 88 ? 22.609 5.900 -27.722 1.00 71.19 88 GLU A O 1
ATOM 676 N N . TYR A 1 89 ? 22.426 5.209 -25.596 1.00 65.19 89 TYR A N 1
ATOM 677 C CA . TYR A 1 89 ? 22.431 6.557 -25.004 1.00 65.19 89 TYR A CA 1
ATOM 678 C C . TYR A 1 89 ? 23.631 6.859 -24.110 1.00 65.19 89 TYR A C 1
ATOM 680 O O . TYR A 1 89 ? 23.894 8.022 -23.802 1.00 65.19 89 TYR A O 1
ATOM 688 N N . VAL A 1 90 ? 24.354 5.835 -23.655 1.00 63.66 90 VAL A N 1
ATOM 689 C CA . VAL A 1 90 ? 25.385 5.988 -22.632 1.00 63.66 90 VAL A CA 1
ATOM 690 C C . VAL A 1 90 ? 26.644 5.262 -23.084 1.00 63.66 90 VAL A C 1
ATOM 692 O O . VAL A 1 90 ? 26.790 4.065 -22.872 1.00 63.66 90 VAL A O 1
ATOM 695 N N . GLY A 1 91 ? 27.571 5.992 -23.712 1.00 61.09 91 GLY A N 1
ATOM 696 C CA . GLY A 1 91 ? 28.848 5.427 -24.164 1.00 61.09 91 GLY A CA 1
ATOM 697 C C . GLY A 1 91 ? 29.543 4.566 -23.086 1.00 61.09 91 GLY A C 1
ATOM 698 O O . GLY A 1 91 ? 29.318 4.782 -21.886 1.00 61.09 91 GLY A O 1
ATOM 699 N N . PRO A 1 92 ? 30.376 3.581 -23.481 1.00 57.97 92 PRO A N 1
ATOM 700 C CA . PRO A 1 92 ? 30.933 2.589 -22.563 1.00 57.97 92 PRO A CA 1
ATOM 701 C C . PRO A 1 92 ? 31.561 3.236 -21.318 1.00 57.97 92 PRO A C 1
ATOM 703 O O . PRO A 1 92 ? 32.484 4.038 -21.427 1.00 57.97 92 PRO A O 1
ATOM 706 N N . GLY A 1 93 ? 31.062 2.893 -20.124 1.00 59.28 93 GLY A N 1
ATOM 707 C CA . GLY A 1 93 ? 31.660 3.315 -18.850 1.00 59.28 93 GLY A CA 1
ATOM 708 C C . GLY A 1 93 ? 31.159 4.633 -18.245 1.00 59.28 93 GLY A C 1
ATOM 709 O O . GLY A 1 93 ? 31.770 5.117 -17.288 1.00 59.28 93 GLY A O 1
ATOM 710 N N . ALA A 1 94 ? 30.057 5.226 -18.722 1.00 65.31 94 ALA A N 1
ATOM 711 C CA . ALA A 1 94 ? 29.545 6.432 -18.071 1.00 65.31 94 ALA A CA 1
ATOM 712 C C . ALA A 1 94 ? 29.055 6.141 -16.640 1.00 65.31 94 ALA A C 1
ATOM 714 O O . ALA A 1 94 ? 28.142 5.346 -16.396 1.00 65.31 94 ALA A O 1
ATOM 715 N N . ARG A 1 95 ? 29.635 6.863 -15.678 1.00 59.94 95 ARG A N 1
ATOM 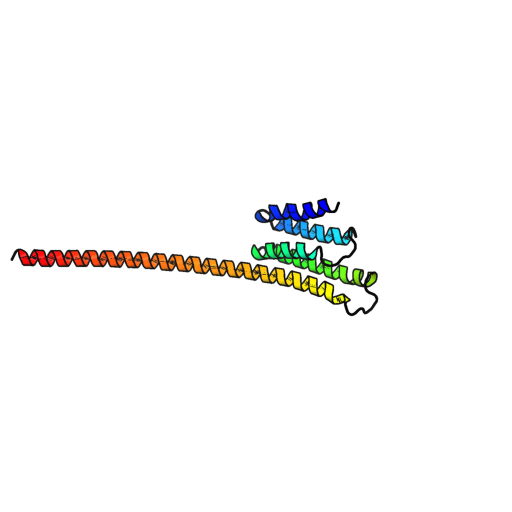716 C CA . ARG A 1 95 ? 29.400 6.701 -14.235 1.00 59.94 95 ARG A CA 1
ATOM 717 C C . ARG A 1 95 ? 27.946 6.929 -13.797 1.00 59.94 95 ARG A C 1
ATOM 719 O O . ARG A 1 95 ? 27.623 6.587 -12.670 1.00 59.94 95 ARG A O 1
ATOM 726 N N . GLY A 1 96 ? 27.079 7.484 -14.648 1.00 61.97 96 GLY A N 1
ATOM 727 C CA . GLY A 1 96 ? 25.662 7.742 -14.355 1.00 61.97 96 GLY A CA 1
ATOM 728 C C . GLY A 1 96 ? 24.683 6.644 -14.794 1.00 61.97 96 GLY A C 1
ATOM 729 O O . GLY A 1 96 ? 23.500 6.737 -14.480 1.00 61.97 96 GLY A O 1
ATOM 730 N N . ALA A 1 97 ? 25.144 5.597 -15.490 1.00 66.75 97 ALA A N 1
ATOM 731 C CA . ALA A 1 97 ? 24.267 4.595 -16.112 1.00 66.75 97 ALA A CA 1
ATOM 732 C C . ALA A 1 97 ? 23.399 3.796 -15.117 1.00 66.75 97 ALA A C 1
ATOM 734 O O . ALA A 1 97 ? 22.353 3.266 -15.486 1.00 66.75 97 ALA A O 1
ATOM 735 N N . TRP A 1 98 ? 23.828 3.696 -13.858 1.00 71.06 98 TRP A N 1
ATOM 736 C CA . TRP A 1 98 ? 23.146 2.930 -12.811 1.00 71.06 98 TRP A CA 1
ATOM 737 C C . TRP A 1 98 ? 22.194 3.776 -11.953 1.00 71.06 98 TRP A C 1
ATOM 739 O O . TRP A 1 98 ? 21.349 3.211 -11.262 1.00 71.06 98 TRP A O 1
ATOM 749 N N . LEU A 1 99 ? 22.269 5.112 -12.015 1.00 74.50 99 LEU A N 1
ATOM 750 C CA . LEU A 1 99 ? 21.430 6.000 -11.197 1.00 74.50 99 LEU A CA 1
ATOM 751 C C . LEU A 1 99 ? 19.947 5.881 -11.559 1.00 74.50 99 LEU A C 1
ATOM 753 O O . LEU A 1 99 ? 19.085 5.843 -10.686 1.00 74.50 99 LEU A O 1
ATOM 757 N N . THR A 1 100 ? 19.650 5.768 -12.849 1.00 72.94 100 THR A N 1
ATOM 758 C CA . THR A 1 100 ? 18.286 5.648 -13.366 1.00 72.94 100 THR A CA 1
ATOM 759 C C . THR A 1 100 ? 17.584 4.350 -12.938 1.00 72.94 100 THR A C 1
ATOM 761 O O . THR A 1 100 ? 16.503 4.437 -12.347 1.00 72.94 100 THR A O 1
ATOM 764 N N . PRO A 1 101 ? 18.145 3.142 -13.166 1.00 72.94 101 PRO A N 1
ATOM 765 C CA . PRO A 1 101 ? 17.516 1.911 -12.688 1.00 72.94 101 PRO A CA 1
ATOM 766 C C . PRO A 1 101 ? 17.455 1.847 -11.158 1.00 72.94 101 PRO A C 1
ATOM 768 O O . PRO A 1 101 ? 16.467 1.349 -10.618 1.00 72.94 101 PRO A O 1
ATOM 771 N N . LEU A 1 102 ? 18.445 2.411 -10.454 1.00 79.88 102 LEU A N 1
ATOM 772 C CA . LEU A 1 102 ? 18.415 2.533 -8.996 1.00 79.88 102 LEU A CA 1
ATOM 773 C C . LEU A 1 102 ? 17.233 3.396 -8.526 1.00 79.88 102 LEU A C 1
ATOM 775 O O . LEU A 1 102 ? 16.486 2.975 -7.646 1.00 79.88 102 LEU A O 1
ATOM 779 N N . ALA A 1 103 ? 17.021 4.569 -9.128 1.00 78.44 103 ALA A N 1
ATOM 780 C CA . ALA A 1 103 ? 15.917 5.461 -8.781 1.00 78.44 103 ALA A CA 1
ATOM 781 C C . ALA A 1 103 ? 14.546 4.804 -9.021 1.00 78.44 103 ALA A C 1
ATOM 783 O O . ALA A 1 103 ? 13.659 4.895 -8.172 1.00 78.44 103 ALA A O 1
ATOM 784 N N . VAL A 1 104 ? 14.381 4.085 -10.138 1.00 75.62 104 VAL A N 1
ATOM 785 C CA . VAL A 1 104 ? 13.154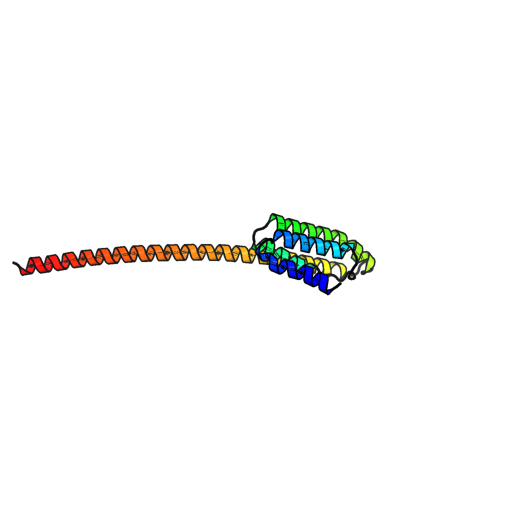 3.318 -10.422 1.00 75.62 104 VAL A CA 1
ATOM 786 C C . VAL A 1 104 ? 12.963 2.196 -9.401 1.00 75.62 104 VAL A C 1
ATOM 788 O O . VAL A 1 104 ? 11.862 2.026 -8.877 1.00 75.62 104 VAL A O 1
ATOM 791 N N . GLY A 1 105 ? 14.027 1.458 -9.073 1.00 79.06 105 GLY A N 1
ATOM 792 C CA . GLY A 1 105 ? 13.993 0.411 -8.054 1.00 79.06 105 GLY A CA 1
ATOM 793 C C . GLY A 1 105 ? 13.581 0.944 -6.681 1.00 79.06 105 GLY A C 1
ATOM 794 O O . GLY A 1 105 ? 12.682 0.387 -6.051 1.00 79.06 105 GLY A O 1
ATOM 795 N N . LEU A 1 106 ? 14.168 2.065 -6.252 1.00 82.69 106 LEU A N 1
ATOM 796 C CA . LEU A 1 106 ? 13.830 2.744 -4.998 1.00 82.69 106 LEU A CA 1
ATOM 797 C C . LEU A 1 106 ? 12.378 3.226 -4.976 1.00 82.69 106 LEU A C 1
ATOM 799 O O . LEU A 1 106 ? 11.698 3.061 -3.964 1.00 82.69 106 LEU A O 1
ATOM 803 N N . LEU A 1 107 ? 11.875 3.766 -6.087 1.00 79.75 107 LEU A N 1
ATOM 804 C CA . LEU A 1 107 ? 10.481 4.195 -6.208 1.00 79.75 107 LEU A CA 1
ATOM 805 C C . LEU A 1 107 ? 9.512 3.014 -6.023 1.00 79.75 107 LEU A C 1
ATOM 807 O O . LEU A 1 107 ? 8.539 3.114 -5.273 1.00 79.75 107 LEU A O 1
ATOM 811 N N . LEU A 1 108 ? 9.783 1.882 -6.681 1.00 78.19 108 LEU A N 1
ATOM 812 C CA . LEU A 1 108 ? 8.954 0.678 -6.580 1.00 78.19 108 LEU A CA 1
ATOM 813 C C . LEU A 1 108 ? 9.025 0.054 -5.181 1.00 78.19 108 LEU A C 1
ATOM 815 O O . LEU A 1 108 ? 7.990 -0.308 -4.618 1.00 78.19 108 LEU A O 1
ATOM 819 N N . ALA A 1 109 ? 10.222 -0.021 -4.595 1.00 79.50 109 ALA A N 1
ATOM 820 C CA . ALA A 1 109 ? 10.416 -0.494 -3.228 1.00 79.50 109 ALA A CA 1
ATOM 821 C C . ALA A 1 109 ? 9.681 0.402 -2.219 1.00 79.50 109 ALA A C 1
ATOM 823 O O . ALA A 1 109 ? 8.951 -0.097 -1.362 1.00 79.50 109 ALA A O 1
ATOM 824 N N . GLY A 1 110 ? 9.793 1.725 -2.366 1.00 80.81 110 GLY A N 1
ATOM 825 C CA . GLY A 1 110 ? 9.078 2.696 -1.541 1.00 80.81 110 GLY A CA 1
ATOM 826 C C . GLY A 1 110 ? 7.562 2.535 -1.640 1.00 80.81 110 GLY A C 1
ATOM 827 O O . GLY A 1 110 ? 6.878 2.487 -0.619 1.00 80.81 110 GLY A O 1
ATOM 828 N N . ALA A 1 111 ? 7.029 2.360 -2.852 1.00 77.56 111 ALA A N 1
ATOM 829 C CA . ALA A 1 111 ? 5.604 2.110 -3.067 1.00 77.56 111 ALA A CA 1
ATOM 830 C C . ALA A 1 111 ? 5.122 0.803 -2.411 1.00 77.56 111 ALA A C 1
ATOM 832 O O . ALA A 1 111 ? 4.017 0.753 -1.861 1.00 77.56 111 ALA A O 1
ATOM 833 N N . TRP A 1 112 ? 5.949 -0.247 -2.434 1.00 79.50 112 TRP A N 1
ATOM 834 C CA . TRP A 1 112 ? 5.652 -1.509 -1.759 1.00 79.50 112 TRP A CA 1
ATOM 835 C C . TRP A 1 112 ? 5.587 -1.339 -0.239 1.00 79.50 112 TRP A C 1
ATOM 837 O O . TRP A 1 112 ? 4.569 -1.663 0.377 1.00 79.50 112 TRP A O 1
ATOM 847 N N . VAL A 1 113 ? 6.656 -0.795 0.353 1.00 82.56 113 VAL A N 1
ATOM 848 C CA . VAL A 1 113 ? 6.782 -0.591 1.803 1.00 82.56 113 VAL A CA 1
ATOM 849 C C . VAL A 1 113 ? 5.673 0.316 2.317 1.00 82.56 113 VAL A C 1
ATOM 851 O O . VAL A 1 113 ? 5.030 -0.005 3.314 1.00 82.56 113 VAL A O 1
ATOM 854 N N . PHE A 1 114 ? 5.387 1.410 1.609 1.00 80.50 114 PHE A N 1
ATOM 855 C CA . PHE A 1 114 ? 4.302 2.316 1.965 1.00 80.50 114 PHE A CA 1
ATOM 856 C C . PHE A 1 114 ? 2.947 1.603 1.981 1.00 80.50 114 PHE A C 1
ATOM 858 O O . PHE A 1 114 ? 2.142 1.796 2.893 1.00 80.50 114 PHE A O 1
ATOM 865 N N . GLY A 1 115 ? 2.692 0.738 0.999 1.00 76.00 115 GLY A N 1
ATOM 866 C CA . GLY A 1 115 ? 1.443 -0.006 0.953 1.00 76.00 115 GLY A CA 1
ATOM 867 C C . GLY A 1 115 ? 1.295 -1.041 2.071 1.00 76.00 115 GLY A C 1
ATOM 868 O O . GLY A 1 115 ? 0.215 -1.139 2.659 1.00 76.00 115 GLY A O 1
ATOM 869 N N . GLU A 1 116 ? 2.367 -1.756 2.426 1.00 82.19 116 GLU A N 1
ATOM 870 C CA . GLU A 1 116 ? 2.370 -2.643 3.601 1.00 82.19 116 GLU A CA 1
ATOM 871 C C . GLU A 1 116 ? 2.228 -1.851 4.910 1.00 82.19 116 GLU A C 1
ATOM 873 O O . GLU A 1 116 ? 1.453 -2.252 5.778 1.00 82.19 116 GLU A O 1
ATOM 878 N N . TYR A 1 117 ? 2.869 -0.684 5.034 1.00 83.69 117 TYR A N 1
ATOM 879 C CA . TYR A 1 117 ? 2.716 0.200 6.193 1.00 83.69 117 TYR A CA 1
ATOM 880 C C . TYR A 1 117 ? 1.263 0.652 6.378 1.00 83.69 117 TYR A C 1
ATOM 882 O O . TYR A 1 117 ? 0.698 0.514 7.463 1.00 83.69 117 TYR A O 1
ATOM 890 N N . VAL A 1 118 ? 0.616 1.140 5.314 1.00 79.94 118 VAL A N 1
ATOM 891 C CA . VAL A 1 118 ? -0.795 1.556 5.359 1.00 79.94 118 VAL A CA 1
ATOM 892 C C . VAL A 1 118 ? -1.703 0.379 5.718 1.00 79.94 118 VAL A C 1
ATOM 894 O O . VAL A 1 118 ? -2.653 0.544 6.487 1.00 79.94 118 VAL A O 1
ATOM 897 N N . ARG A 1 119 ? -1.420 -0.820 5.198 1.00 81.94 119 ARG A N 1
ATOM 898 C CA . ARG A 1 119 ? -2.169 -2.038 5.529 1.00 81.94 119 ARG A CA 1
ATOM 899 C C . ARG A 1 119 ? -2.010 -2.418 7.004 1.00 81.94 119 ARG A C 1
ATOM 901 O O . ARG A 1 119 ? -3.017 -2.650 7.671 1.00 81.94 119 ARG A O 1
ATOM 908 N N . ALA A 1 120 ? -0.782 -2.434 7.518 1.00 85.50 120 ALA A N 1
ATOM 909 C CA . ALA A 1 120 ? -0.492 -2.717 8.922 1.00 85.50 120 ALA A CA 1
ATOM 910 C C . ALA A 1 120 ? -1.149 -1.683 9.846 1.00 85.50 120 ALA A C 1
ATOM 912 O O . ALA A 1 120 ? -1.807 -2.046 10.819 1.00 85.50 120 ALA A O 1
ATOM 913 N N . ARG A 1 121 ? -1.069 -0.397 9.488 1.00 87.50 121 ARG A N 1
ATOM 914 C CA . ARG A 1 121 ? -1.698 0.690 10.242 1.00 87.50 121 ARG A CA 1
ATOM 915 C C . ARG A 1 121 ? -3.214 0.527 10.326 1.00 87.50 121 ARG A C 1
ATOM 917 O O . ARG A 1 121 ? -3.779 0.734 11.393 1.00 87.50 121 ARG A O 1
ATOM 924 N N . ARG A 1 122 ? -3.875 0.123 9.237 1.00 88.06 122 ARG A N 1
ATOM 925 C CA . ARG A 1 122 ? -5.324 -0.149 9.235 1.00 88.06 122 ARG A CA 1
ATOM 926 C C . ARG A 1 122 ? -5.698 -1.342 10.106 1.00 88.06 122 ARG A C 1
ATOM 928 O O . ARG A 1 122 ? -6.680 -1.258 10.831 1.00 88.06 122 ARG A O 1
ATOM 935 N N . ALA A 1 123 ? -4.920 -2.422 10.054 1.00 89.19 123 ALA A N 1
ATOM 936 C CA . ALA A 1 123 ? -5.149 -3.587 10.906 1.00 89.19 123 ALA A CA 1
ATOM 937 C C . ALA A 1 123 ? -5.002 -3.233 12.395 1.00 89.19 123 ALA A C 1
ATOM 939 O O . ALA A 1 123 ? -5.832 -3.624 13.208 1.00 89.19 123 ALA A O 1
ATOM 940 N N . TYR A 1 124 ? -3.992 -2.431 12.729 1.00 91.06 124 TYR A N 1
ATOM 941 C CA . TYR A 1 124 ? -3.749 -1.963 14.090 1.00 91.06 124 TYR A CA 1
ATOM 942 C C . TYR A 1 124 ? -4.872 -1.056 14.614 1.00 91.06 124 TYR A C 1
ATOM 944 O O . TYR A 1 124 ? -5.330 -1.223 15.740 1.00 91.06 124 TYR A O 1
ATOM 952 N N . LEU A 1 125 ? -5.369 -0.133 13.784 1.00 92.69 125 LEU A N 1
ATOM 953 C CA . LEU A 1 125 ? -6.504 0.721 14.147 1.00 92.69 125 LEU A CA 1
ATOM 954 C C . LEU A 1 125 ? -7.797 -0.080 14.344 1.00 92.69 125 LEU A C 1
ATOM 956 O O . LEU A 1 125 ? -8.512 0.168 15.307 1.00 92.69 125 LEU A O 1
ATOM 960 N N . ALA A 1 126 ? -8.064 -1.067 13.486 1.00 91.94 126 ALA A N 1
ATOM 961 C CA . ALA A 1 126 ? -9.233 -1.935 13.634 1.00 91.94 126 ALA A CA 1
ATOM 962 C C . ALA A 1 126 ? -9.183 -2.761 14.931 1.00 91.94 126 ALA A C 1
ATOM 964 O O . ALA A 1 126 ? -10.209 -2.995 15.565 1.00 91.94 126 ALA A O 1
ATOM 965 N N . GLU A 1 127 ? -7.990 -3.193 15.343 1.00 92.44 127 GLU A N 1
ATOM 966 C CA . GLU A 1 127 ? -7.800 -3.898 16.611 1.00 92.44 127 GLU A CA 1
ATOM 967 C C . GLU A 1 127 ? -8.039 -2.977 17.815 1.00 92.44 127 GLU A C 1
ATOM 969 O O . GLU A 1 127 ? -8.705 -3.368 18.773 1.00 92.44 127 GLU A O 1
ATOM 974 N N . PHE A 1 128 ? -7.565 -1.731 17.757 1.00 92.25 128 PHE A N 1
ATOM 975 C CA . PHE A 1 128 ? -7.863 -0.751 18.799 1.00 92.25 128 PHE A CA 1
ATOM 976 C C . PHE A 1 128 ? -9.348 -0.434 18.916 1.00 92.25 128 PHE A C 1
ATOM 978 O O . PHE A 1 128 ? -9.861 -0.354 20.028 1.00 92.25 128 PHE A O 1
ATOM 985 N N . GLU A 1 129 ? -10.039 -0.284 17.789 1.00 93.88 129 GLU A N 1
ATOM 986 C CA . GLU A 1 129 ? -11.476 -0.023 17.772 1.00 93.88 129 GLU A CA 1
ATOM 987 C C . GLU A 1 129 ? -12.255 -1.179 18.414 1.00 93.88 129 GLU A C 1
ATOM 989 O O . GLU A 1 129 ? -13.107 -0.947 19.269 1.00 93.88 129 GLU A O 1
ATOM 994 N N . ARG A 1 130 ? -11.890 -2.434 18.112 1.00 92.38 130 ARG A N 1
ATOM 995 C CA . ARG A 1 130 ? -12.473 -3.609 18.785 1.00 92.38 130 ARG A CA 1
ATOM 996 C C . ARG A 1 130 ? -12.265 -3.575 20.292 1.00 92.38 130 ARG A C 1
ATOM 998 O O . ARG A 1 130 ? -13.205 -3.824 21.040 1.00 92.38 130 ARG A O 1
ATOM 1005 N N . ARG A 1 131 ? -11.053 -3.257 20.748 1.00 91.88 131 ARG A N 1
ATOM 1006 C CA . ARG A 1 131 ? -10.747 -3.178 22.184 1.00 91.88 131 ARG A CA 1
ATOM 1007 C C . ARG A 1 131 ? -11.514 -2.054 22.870 1.00 91.88 131 ARG A C 1
ATOM 1009 O O . ARG A 1 131 ? -12.006 -2.262 23.972 1.00 91.88 131 ARG A O 1
ATOM 1016 N N . ALA A 1 132 ? -11.659 -0.901 22.222 1.00 93.44 132 ALA A N 1
ATOM 1017 C CA . ALA A 1 132 ? -12.448 0.207 22.751 1.00 93.44 132 ALA A CA 1
ATOM 1018 C C . ALA A 1 132 ? -13.924 -0.183 22.925 1.00 93.44 132 ALA A C 1
ATOM 1020 O O . ALA A 1 132 ? -14.500 0.073 23.979 1.00 93.44 132 ALA A O 1
ATOM 1021 N N . VAL A 1 133 ? -14.508 -0.872 21.937 1.00 93.56 133 VAL A N 1
ATOM 1022 C CA . VAL A 1 133 ? -15.887 -1.384 22.019 1.00 93.56 133 VAL A CA 1
ATOM 1023 C C . VAL A 1 133 ? -16.047 -2.385 23.166 1.00 93.56 133 VAL A C 1
ATOM 1025 O O . VAL A 1 133 ? -17.030 -2.314 23.903 1.00 93.56 133 VAL A O 1
ATOM 1028 N N . LEU A 1 134 ? -15.081 -3.289 23.354 1.00 94.12 134 LEU A N 1
ATOM 1029 C CA . LEU A 1 134 ? -15.113 -4.256 24.454 1.00 94.12 134 LEU A CA 1
ATOM 1030 C C . LEU A 1 134 ? -15.062 -3.563 25.821 1.00 94.12 134 LEU A C 1
ATOM 1032 O O . LEU A 1 134 ? -15.930 -3.811 26.655 1.00 94.12 134 LEU A O 1
ATOM 1036 N N . VAL A 1 135 ? -14.119 -2.638 26.022 1.00 95.12 135 VAL A N 1
ATOM 1037 C CA . VAL A 1 135 ? -13.987 -1.888 27.282 1.00 95.12 135 VAL A CA 1
ATOM 1038 C C . VAL A 1 135 ? -15.249 -1.084 27.592 1.00 95.12 135 VAL A C 1
ATOM 1040 O O . VAL A 1 135 ? -15.699 -1.057 28.737 1.00 95.12 135 VAL A O 1
ATOM 1043 N N . GLU A 1 136 ? -15.854 -0.453 26.586 1.00 94.62 136 GLU A N 1
ATOM 1044 C CA . GLU A 1 136 ? -17.095 0.296 26.783 1.00 94.62 136 GLU A CA 1
ATOM 1045 C C . GLU A 1 136 ? -18.255 -0.632 27.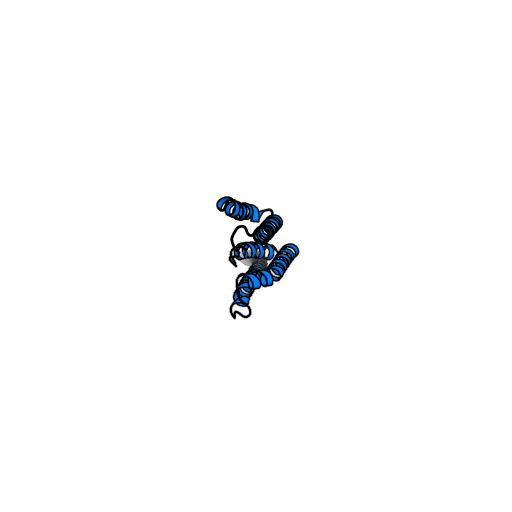169 1.00 94.62 136 GLU A C 1
ATOM 1047 O O . GLU A 1 136 ? -19.024 -0.336 28.085 1.00 94.62 136 GLU A O 1
ATOM 1052 N N . SER A 1 137 ? -18.343 -1.806 26.538 1.00 93.88 137 SER A N 1
ATOM 1053 C CA . SER A 1 137 ? -19.367 -2.798 26.873 1.00 93.88 137 SER A CA 1
ATOM 1054 C C . SER A 1 137 ? -19.236 -3.329 28.308 1.00 93.88 137 SER A C 1
ATOM 1056 O O . SER A 1 137 ? -20.248 -3.460 29.001 1.00 93.88 137 SER A O 1
ATOM 1058 N N . GLU A 1 138 ? -18.008 -3.552 28.787 1.00 95.38 138 GLU A N 1
ATOM 1059 C CA . GLU A 1 138 ? -17.732 -3.966 30.167 1.00 95.38 138 GLU A CA 1
ATOM 1060 C C . GLU A 1 138 ? -18.094 -2.864 31.165 1.00 95.38 138 GLU A C 1
ATOM 1062 O O . GLU A 1 138 ? -18.763 -3.131 32.165 1.00 95.38 138 GLU A O 1
ATOM 1067 N N . ARG A 1 139 ? -17.744 -1.605 30.873 1.00 94.38 139 ARG A N 1
ATOM 1068 C CA . ARG A 1 139 ? -18.121 -0.456 31.712 1.00 94.38 139 ARG A CA 1
ATOM 1069 C C . ARG A 1 139 ? -19.631 -0.324 31.859 1.00 94.38 139 ARG A C 1
ATOM 1071 O O . ARG A 1 139 ? -20.123 -0.137 32.970 1.00 94.38 139 ARG A O 1
ATOM 1078 N N . LEU A 1 140 ? -20.376 -0.474 30.765 1.00 96.19 140 LEU A N 1
ATOM 1079 C CA . LEU A 1 140 ? -21.840 -0.434 30.788 1.00 96.19 140 LEU A CA 1
ATOM 1080 C C . LEU A 1 140 ? -22.455 -1.627 31.532 1.00 96.19 140 LEU A C 1
ATOM 1082 O O . LEU A 1 140 ? -23.551 -1.508 32.084 1.00 96.19 140 LEU A O 1
ATOM 1086 N N . ALA A 1 141 ? -21.798 -2.788 31.538 1.00 95.00 141 ALA A N 1
ATOM 1087 C CA . ALA A 1 141 ? -22.228 -3.930 32.339 1.00 95.00 141 ALA A CA 1
ATOM 1088 C C . ALA A 1 141 ? -22.012 -3.663 33.838 1.00 95.00 141 ALA A C 1
ATOM 1090 O O . ALA A 1 141 ? -22.957 -3.787 34.616 1.00 95.00 141 ALA A O 1
ATOM 1091 N N . LEU A 1 142 ? -20.819 -3.203 34.227 1.00 95.94 142 LEU A N 1
ATOM 1092 C CA . LEU A 1 142 ? -20.491 -2.866 35.616 1.00 95.94 142 LEU A CA 1
ATOM 1093 C C . LEU A 1 142 ? -21.382 -1.747 36.167 1.00 95.94 142 LEU A C 1
ATOM 1095 O O . LEU A 1 142 ? -21.894 -1.863 37.277 1.00 95.94 142 LEU A O 1
ATOM 1099 N N . ALA A 1 143 ? -21.641 -0.700 35.379 1.00 94.56 143 ALA A N 1
ATOM 1100 C CA . ALA A 1 143 ? -22.538 0.383 35.778 1.00 94.56 143 ALA A CA 1
ATOM 1101 C C . ALA A 1 143 ? -23.965 -0.119 36.053 1.00 94.56 143 ALA A C 1
ATOM 1103 O O . ALA A 1 143 ? -24.598 0.303 37.019 1.00 94.56 143 ALA A O 1
ATOM 1104 N N . ARG A 1 144 ? -24.472 -1.058 35.241 1.00 94.00 144 ARG A N 1
ATOM 1105 C CA . ARG A 1 144 ? -25.794 -1.667 35.459 1.00 94.00 144 ARG A CA 1
ATOM 1106 C C . ARG A 1 144 ? -25.846 -2.502 36.735 1.00 94.00 144 ARG A C 1
ATOM 1108 O O . ARG A 1 144 ? -26.847 -2.430 37.444 1.00 94.00 144 ARG A O 1
ATOM 1115 N N . VAL A 1 145 ? -24.783 -3.248 37.037 1.00 95.25 145 VAL A N 1
ATOM 1116 C CA . VAL A 1 145 ? -24.673 -4.016 38.287 1.00 95.25 145 VAL A CA 1
ATOM 1117 C C . VAL A 1 145 ? -24.647 -3.077 39.492 1.00 95.25 145 VAL A C 1
ATOM 1119 O O . VAL A 1 145 ? -25.467 -3.239 40.389 1.00 95.25 145 VAL A O 1
ATOM 1122 N N . ALA A 1 146 ? -23.811 -2.036 39.469 1.00 94.00 146 ALA A N 1
ATOM 1123 C CA . ALA A 1 146 ? -23.722 -1.063 40.559 1.00 94.00 146 ALA A CA 1
ATOM 1124 C C . ALA A 1 146 ? -25.064 -0.359 40.834 1.00 94.00 146 ALA A C 1
ATOM 1126 O O . ALA A 1 146 ? -25.470 -0.209 41.984 1.00 94.00 146 ALA A O 1
ATOM 1127 N N . VAL A 1 147 ? -25.804 0.022 39.783 1.00 95.19 147 VAL A N 1
ATOM 1128 C CA . VAL A 1 147 ? -27.149 0.605 39.938 1.00 95.19 147 VAL A CA 1
ATOM 1129 C C . VAL A 1 147 ? -28.132 -0.393 40.561 1.00 95.19 147 VAL A C 1
ATOM 1131 O O . VAL A 1 147 ? -28.968 0.004 41.372 1.00 95.19 147 VAL A O 1
ATOM 1134 N N . ALA A 1 148 ? -28.066 -1.675 40.195 1.00 94.06 148 ALA A N 1
ATOM 1135 C CA . ALA A 1 148 ? -28.934 -2.701 40.771 1.00 94.06 148 ALA A CA 1
ATOM 1136 C C . ALA A 1 148 ? -28.613 -2.966 42.252 1.00 94.06 148 ALA A C 1
ATOM 1138 O O . ALA A 1 148 ? -29.533 -3.059 43.066 1.00 94.06 148 ALA A O 1
ATOM 1139 N N . GLU A 1 149 ? -27.328 -3.027 42.608 1.00 94.19 149 GLU A N 1
ATOM 1140 C CA . GLU A 1 149 ? -26.873 -3.157 43.996 1.00 94.19 149 GLU A CA 1
ATOM 1141 C C . GLU A 1 149 ? -27.332 -1.976 44.852 1.00 94.19 149 GLU A C 1
ATOM 1143 O O . GLU A 1 149 ? -27.856 -2.174 45.950 1.00 94.19 149 GLU A O 1
ATOM 1148 N N . GLU A 1 150 ? -27.218 -0.754 44.327 1.00 94.75 150 GLU A N 1
ATOM 1149 C CA . GLU A 1 150 ? -27.656 0.446 45.034 1.00 94.75 150 GLU A CA 1
ATOM 1150 C C . GLU A 1 150 ? -29.169 0.452 45.266 1.00 94.75 150 GLU A C 1
ATOM 1152 O O . GLU A 1 150 ? -29.636 0.706 46.375 1.00 94.75 150 GLU A O 1
ATOM 1157 N N . ARG A 1 151 ? -29.955 0.066 44.254 1.00 94.88 151 ARG A N 1
ATOM 1158 C CA . ARG A 1 151 ? -31.411 -0.082 44.401 1.00 94.88 151 ARG A CA 1
ATOM 1159 C C . ARG A 1 151 ? -31.785 -1.115 45.466 1.00 94.88 151 ARG A C 1
ATOM 1161 O O . ARG A 1 151 ? -32.724 -0.887 46.225 1.00 94.88 151 ARG A O 1
ATOM 1168 N N . ALA A 1 152 ? -31.056 -2.228 45.547 1.00 91.75 152 ALA A N 1
ATOM 1169 C CA . ALA A 1 152 ? -31.279 -3.248 46.572 1.00 91.75 152 ALA A CA 1
ATOM 1170 C C . ALA A 1 152 ? -30.881 -2.770 47.982 1.00 91.75 152 ALA A C 1
ATOM 1172 O O . ALA A 1 152 ? -31.506 -3.165 48.967 1.00 91.75 152 ALA A O 1
ATOM 1173 N N . ARG A 1 153 ? -29.856 -1.914 48.100 1.00 93.75 153 ARG A N 1
ATOM 1174 C CA . ARG A 1 153 ? -29.475 -1.261 49.363 1.00 93.75 153 ARG A CA 1
ATOM 1175 C C . ARG A 1 153 ? -30.579 -0.323 49.856 1.00 93.75 153 ARG A C 1
ATOM 1177 O O . ARG A 1 153 ? -31.047 -0.510 50.973 1.00 93.75 153 ARG A O 1
ATOM 1184 N N . ILE A 1 154 ? -31.053 0.582 48.996 1.00 91.25 154 ILE A N 1
ATOM 1185 C CA . ILE A 1 154 ? -32.123 1.543 49.318 1.00 91.25 154 ILE A CA 1
ATOM 1186 C C . ILE A 1 154 ? -33.392 0.818 49.781 1.00 91.25 154 ILE A C 1
ATOM 1188 O O . ILE A 1 154 ? -34.002 1.206 50.771 1.00 91.25 154 ILE A O 1
ATOM 1192 N N . ALA A 1 155 ? -33.785 -0.264 49.102 1.00 90.38 155 ALA A N 1
ATOM 1193 C CA . ALA A 1 155 ? -34.965 -1.035 49.493 1.00 90.38 155 ALA A CA 1
ATOM 1194 C C . ALA A 1 155 ? -34.852 -1.620 50.914 1.00 90.38 155 ALA A C 1
ATOM 1196 O O . ALA A 1 155 ? -35.845 -1.647 51.638 1.00 90.38 155 ALA A O 1
ATOM 1197 N N . ARG A 1 156 ? -33.651 -2.059 51.320 1.00 90.06 156 ARG A N 1
ATOM 1198 C CA . ARG A 1 156 ? -33.395 -2.559 52.680 1.00 90.06 156 ARG A CA 1
ATOM 1199 C C . ARG A 1 156 ? -33.415 -1.439 53.715 1.00 90.06 156 ARG A C 1
ATOM 1201 O O . ARG A 1 156 ? -34.099 -1.584 54.715 1.00 90.06 156 ARG A O 1
ATOM 1208 N N . GLU A 1 157 ? -32.768 -0.307 53.444 1.00 89.06 157 GLU A N 1
ATOM 1209 C CA . GLU A 1 157 ? -32.806 0.850 54.354 1.00 89.06 157 GLU A CA 1
ATOM 1210 C C . GLU A 1 157 ? -34.233 1.372 54.566 1.00 89.06 157 GLU A C 1
ATOM 1212 O O . GLU A 1 157 ? -34.628 1.646 55.698 1.00 89.06 157 GLU A O 1
ATOM 1217 N N . ILE A 1 158 ? -35.043 1.455 53.502 1.00 88.62 158 ILE A N 1
ATOM 1218 C CA . ILE A 1 158 ? -36.459 1.835 53.621 1.00 88.62 158 ILE A CA 1
ATOM 1219 C C . ILE A 1 158 ? -37.223 0.814 54.474 1.00 88.62 158 ILE A C 1
ATOM 1221 O O . ILE A 1 158 ? -38.060 1.208 55.285 1.00 88.62 158 ILE A O 1
ATOM 1225 N N . HIS A 1 159 ? -36.947 -0.484 54.312 1.00 88.69 159 HIS A N 1
ATOM 1226 C CA . HIS A 1 159 ? -37.583 -1.528 55.113 1.00 88.69 159 HIS A CA 1
ATOM 1227 C C . HIS A 1 159 ? -37.223 -1.416 56.598 1.00 88.69 159 HIS A C 1
ATOM 1229 O O . HIS A 1 159 ? -38.117 -1.489 57.436 1.00 88.69 159 HIS A O 1
ATOM 1235 N N . ASP A 1 160 ? -35.954 -1.170 56.923 1.00 91.69 160 ASP A N 1
ATOM 1236 C CA . ASP A 1 160 ? -35.491 -1.045 58.307 1.00 91.69 160 ASP A CA 1
ATOM 1237 C C . ASP A 1 160 ? -36.081 0.199 58.994 1.00 91.69 160 ASP A C 1
ATOM 1239 O O . ASP A 1 160 ? -36.549 0.119 60.131 1.00 91.69 160 ASP A O 1
ATOM 1243 N N . VAL A 1 161 ? -36.153 1.337 58.289 1.00 87.12 161 VAL A N 1
ATOM 1244 C CA . VAL A 1 161 ? -36.803 2.562 58.799 1.00 87.12 161 VAL A CA 1
ATOM 1245 C C . VAL A 1 161 ? -38.309 2.357 58.997 1.00 87.12 161 VAL A C 1
ATOM 1247 O O . VAL A 1 161 ? -38.874 2.795 60.005 1.00 87.12 161 VAL A O 1
ATOM 1250 N N . LEU A 1 162 ? -38.977 1.665 58.068 1.00 82.31 162 LEU A N 1
ATOM 1251 C CA . LEU A 1 162 ? -40.393 1.326 58.218 1.00 82.31 162 LEU A CA 1
ATOM 1252 C C . LEU A 1 162 ? -40.618 0.367 59.390 1.00 82.31 162 LEU A C 1
ATOM 1254 O O . LEU A 1 162 ? -41.528 0.591 60.174 1.00 82.31 162 LEU A O 1
ATOM 1258 N N . ALA A 1 163 ? -39.783 -0.655 59.569 1.00 79.81 163 ALA A N 1
ATOM 1259 C CA . ALA A 1 163 ? -39.930 -1.607 60.667 1.00 79.81 163 ALA A CA 1
ATOM 1260 C C . ALA A 1 163 ? -39.736 -0.949 62.045 1.00 79.81 163 ALA A C 1
ATOM 1262 O O . ALA A 1 163 ? -40.421 -1.310 62.999 1.00 79.81 163 ALA A O 1
ATOM 1263 N N . HIS A 1 164 ? -38.846 0.044 62.150 1.00 82.50 164 HIS A N 1
ATOM 1264 C CA . HIS A 1 164 ? -38.575 0.742 63.410 1.00 82.50 164 HIS A CA 1
ATOM 1265 C C . HIS A 1 164 ? -39.640 1.786 63.794 1.00 82.50 164 HIS A C 1
ATOM 1267 O O . HIS A 1 164 ? -39.735 2.147 64.960 1.00 82.50 164 HIS A O 1
ATOM 1273 N N . SER A 1 165 ? -40.444 2.276 62.841 1.00 76.31 165 SER A N 1
ATOM 1274 C CA . SER A 1 165 ? -41.472 3.309 63.087 1.00 76.31 165 SER A CA 1
ATOM 1275 C C . SER A 1 165 ? -42.853 2.760 63.473 1.00 76.31 165 SER A C 1
ATOM 1277 O O . SER A 1 165 ? -43.743 3.542 63.801 1.00 76.31 165 SER A O 1
ATOM 1279 N N . VAL A 1 166 ? -43.039 1.435 63.447 1.00 65.50 166 VAL A N 1
ATOM 1280 C CA . VAL A 1 166 ? -44.299 0.749 63.810 1.00 65.50 166 VAL A CA 1
ATOM 1281 C C . VAL A 1 166 ? -44.169 -0.038 65.128 1.00 65.50 166 VAL A C 1
ATOM 1283 O O . VAL A 1 166 ? -45.104 -0.729 65.530 1.00 65.50 166 VAL A O 1
ATOM 1286 N N . SER A 1 167 ? -43.027 0.074 65.814 1.00 55.81 167 SER A N 1
ATOM 1287 C CA . SER A 1 167 ? -42.848 -0.407 67.191 1.00 55.81 167 SER A CA 1
ATOM 1288 C C . SER A 1 167 ? -43.074 0.708 68.202 1.00 55.81 167 SER A C 1
ATOM 1290 O O . SER A 1 167 ? -43.423 0.336 69.344 1.00 55.81 167 SER A O 1
#

Sequence (167 aa):
VQAGVYVALVLPLLWRRRRPVLVAALVTAAFWAQYLGHVWGQEPGRGAVALAAVLATLTVRGLRRAAALTVVCAAVCVLLWIPAWQREYVGPGARGAWLTPLAVGLLLAGAWVFGEYVRARRAYLAEFERRAVLVESERLALARVAVAEERARIAREIHDVLAHSVS

Foldseek 3Di:
DVVVVVCQLVVVVVVCVPCLLVNLVSLLVVVVCCLVVCPPPPDFDPSLVSLLVSLLSCLLVVVVVSNVVSVVSVVVSLVVVLVVCCVPPNPPPDPCSVVRVVVSVVSNVVSNVNSPVNNVVVVVVVVVVVVVVVVVVVVVVVVVVVVVVVVVVVVVVVVVVVVVVVD

Radius of gyration: 31.31 Å; chains: 1; bounding box: 76×25×97 Å

Secondary structure (DSSP, 8-state):
-HHHHHHHHHHHHHHTTT-HHHHHHHHHHHHHHHHHH-TT---TTHHHHHHHHHHHHHHHTT-HHHHHHHHHHHHHHHHHHHHHHHHHHS-TT-TTTTHHHHHHHHHHHHHHHHHHHHHHHHHHHHHHHHHHHHHHHHHHHHHHHHHHHHHHHHHHHHHHHHHHT--

pLDDT: mean 75.36, std 13.0, range [39.47, 96.19]